Protein AF-A0A1T4V4V1-F1 (afdb_monomer_lite)

pLDDT: mean 77.32, std 23.91, range [33.47, 98.25]

Structure (mmCIF, N/CA/C/O backbone):
data_AF-A0A1T4V4V1-F1
#
_entry.id   AF-A0A1T4V4V1-F1
#
loop_
_atom_site.group_PDB
_atom_site.id
_atom_site.type_symbol
_atom_site.label_atom_id
_atom_site.label_alt_id
_atom_site.label_comp_id
_atom_site.label_asym_id
_atom_site.label_entity_id
_atom_site.label_seq_id
_atom_site.pdbx_PDB_ins_code
_atom_site.Cartn_x
_atom_site.Cartn_y
_atom_site.Cartn_z
_atom_site.occupancy
_atom_site.B_iso_or_equiv
_atom_site.auth_seq_id
_atom_site.auth_comp_id
_atom_site.auth_asym_id
_atom_site.auth_atom_id
_atom_site.pdbx_PDB_model_num
ATOM 1 N N . MET A 1 1 ? -5.248 17.635 -56.108 1.00 48.97 1 MET A N 1
ATOM 2 C CA . MET A 1 1 ? -4.135 16.770 -55.678 1.00 48.97 1 MET A CA 1
ATOM 3 C C . MET A 1 1 ? -2.873 17.617 -55.656 1.00 48.97 1 MET A C 1
ATOM 5 O O . MET A 1 1 ? -2.276 17.761 -56.708 1.00 48.97 1 MET A O 1
ATOM 9 N N . THR A 1 2 ? -2.517 18.196 -54.501 1.00 33.47 2 THR A N 1
ATOM 10 C CA . THR A 1 2 ? -1.164 18.720 -54.225 1.00 33.47 2 THR A CA 1
ATOM 11 C C . THR A 1 2 ? -0.975 18.842 -52.708 1.00 33.47 2 THR A C 1
ATOM 13 O O . THR A 1 2 ? -1.665 19.627 -52.062 1.00 33.47 2 THR A O 1
ATOM 16 N N . LEU A 1 3 ? -0.079 18.027 -52.144 1.00 43.75 3 LEU A N 1
ATOM 17 C CA . LEU A 1 3 ? 0.543 18.243 -50.835 1.00 43.75 3 LEU A CA 1
ATOM 18 C C . LEU A 1 3 ? 1.659 19.294 -50.987 1.00 43.75 3 LEU A C 1
ATOM 20 O O . LEU A 1 3 ? 2.353 19.269 -51.999 1.00 43.75 3 LEU A O 1
ATOM 24 N N . HIS A 1 4 ? 1.892 20.138 -49.976 1.00 42.94 4 HIS A N 1
ATOM 25 C CA . HIS A 1 4 ? 3.053 20.019 -49.071 1.00 42.94 4 HIS A CA 1
ATOM 26 C C . HIS A 1 4 ? 3.303 21.287 -48.224 1.00 42.94 4 HIS A C 1
ATOM 28 O O . HIS A 1 4 ? 3.388 22.397 -48.734 1.00 42.94 4 HIS A O 1
ATOM 34 N N . LEU A 1 5 ? 3.540 21.012 -46.936 1.00 39.44 5 LEU A N 1
ATOM 35 C CA . LEU A 1 5 ? 4.466 21.659 -45.994 1.00 39.44 5 LEU A CA 1
ATOM 36 C C . LEU A 1 5 ? 4.140 23.045 -45.403 1.00 39.44 5 LEU A C 1
ATOM 38 O O . LEU A 1 5 ? 4.596 24.087 -45.860 1.00 39.44 5 LEU A O 1
ATOM 42 N N . ASN A 1 6 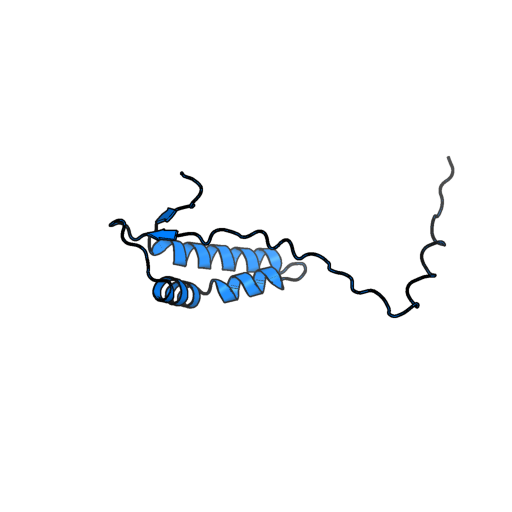? 3.501 22.978 -44.231 1.00 47.56 6 ASN A N 1
ATOM 43 C CA . ASN A 1 6 ? 3.595 23.933 -43.127 1.00 47.56 6 ASN A CA 1
ATOM 44 C C . ASN A 1 6 ? 4.843 23.613 -42.283 1.00 47.56 6 ASN A C 1
ATOM 46 O O . ASN A 1 6 ? 4.791 22.740 -41.421 1.00 47.56 6 ASN A O 1
ATOM 50 N N . VAL A 1 7 ? 5.959 24.301 -42.519 1.00 39.66 7 VAL A N 1
ATOM 51 C CA . VAL A 1 7 ? 7.123 24.299 -41.613 1.00 39.66 7 VAL A CA 1
ATOM 52 C C . VAL A 1 7 ? 7.791 25.669 -41.703 1.00 39.66 7 VAL A C 1
ATOM 54 O O . VAL A 1 7 ? 8.868 25.746 -42.262 1.00 39.66 7 VAL A O 1
ATOM 57 N N . PHE A 1 8 ? 7.168 26.776 -41.273 1.00 37.69 8 PHE A N 1
ATOM 58 C CA . PHE A 1 8 ? 7.923 28.041 -41.125 1.00 37.69 8 PHE A CA 1
ATOM 59 C C . PHE A 1 8 ? 7.241 29.160 -40.315 1.00 37.69 8 PHE A C 1
ATOM 61 O O . PHE A 1 8 ? 7.512 30.326 -40.568 1.00 37.69 8 PHE A O 1
ATOM 68 N N . VAL A 1 9 ? 6.377 28.883 -39.331 1.00 48.00 9 VAL A N 1
ATOM 69 C CA . VAL A 1 9 ? 5.896 29.957 -38.431 1.00 48.00 9 VAL A CA 1
ATOM 70 C C . VAL A 1 9 ? 5.640 29.418 -37.023 1.00 48.00 9 VAL A C 1
ATOM 72 O O . VAL A 1 9 ? 4.508 29.121 -36.681 1.00 48.00 9 VAL A O 1
ATOM 75 N N . CYS A 1 10 ? 6.688 29.251 -36.211 1.00 39.56 10 CYS A N 1
ATOM 76 C CA . CYS A 1 10 ? 6.549 29.128 -34.747 1.00 39.56 10 CYS A CA 1
ATOM 77 C C . CYS A 1 10 ? 7.894 29.321 -34.017 1.00 39.56 10 CYS A C 1
ATOM 79 O O . CYS A 1 10 ? 8.218 28.593 -33.086 1.00 39.56 10 CYS A O 1
ATOM 81 N N . LEU A 1 11 ? 8.719 30.274 -34.467 1.00 38.47 11 LEU A N 1
ATOM 82 C CA . LEU A 1 11 ? 10.062 30.487 -33.910 1.00 38.47 11 LEU A CA 1
ATOM 83 C C . LEU A 1 11 ? 10.446 31.972 -33.786 1.00 38.47 11 LEU A C 1
ATOM 85 O O . LEU A 1 11 ? 11.562 32.334 -34.114 1.00 38.47 11 LEU A O 1
ATOM 89 N N . VAL A 1 12 ? 9.552 32.845 -33.300 1.00 47.69 12 VAL A N 1
ATOM 90 C CA . VAL A 1 12 ? 9.936 34.153 -32.719 1.00 47.69 12 VAL A CA 1
ATOM 91 C C . VAL A 1 12 ? 8.839 34.613 -31.740 1.00 47.69 12 VAL A C 1
ATOM 93 O O . VAL A 1 12 ? 7.805 35.063 -32.215 1.00 47.69 12 VAL A O 1
ATOM 96 N N . ALA A 1 13 ? 9.035 34.463 -30.414 1.00 45.84 13 ALA A N 1
ATOM 97 C CA . ALA A 1 13 ? 8.466 35.307 -29.325 1.00 45.84 13 ALA A CA 1
ATOM 98 C C . ALA A 1 13 ? 8.496 34.642 -27.918 1.00 45.84 13 ALA A C 1
ATOM 100 O O . ALA A 1 13 ? 7.482 34.615 -27.229 1.00 45.84 13 ALA A O 1
ATOM 101 N N . ILE A 1 14 ? 9.635 34.110 -27.443 1.00 51.09 14 ILE A N 1
ATOM 102 C CA . ILE A 1 14 ? 9.771 33.667 -26.025 1.00 51.09 14 ILE A CA 1
ATOM 103 C C . ILE A 1 14 ? 11.051 34.229 -25.379 1.00 51.09 14 ILE A C 1
ATOM 105 O O . ILE A 1 14 ? 11.649 33.636 -24.491 1.00 51.09 14 ILE A O 1
ATOM 109 N N . ILE A 1 15 ? 11.520 35.396 -25.829 1.00 50.56 15 ILE A N 1
ATOM 110 C CA . ILE A 1 15 ? 12.664 36.077 -25.206 1.00 50.56 15 ILE A CA 1
ATOM 111 C C . ILE A 1 15 ? 12.240 37.515 -24.904 1.00 50.56 15 ILE A C 1
ATOM 113 O O . ILE A 1 15 ? 12.540 38.440 -25.647 1.00 50.56 15 ILE A O 1
ATOM 117 N N . GLY A 1 16 ? 11.456 37.669 -23.836 1.00 40.41 16 GLY A N 1
ATOM 118 C CA . GLY A 1 16 ? 10.851 38.939 -23.420 1.00 40.41 16 GLY A CA 1
ATOM 119 C C . GLY A 1 16 ? 10.343 38.915 -21.975 1.00 40.41 16 GLY A C 1
ATOM 120 O O . GLY A 1 16 ? 9.200 39.249 -21.718 1.00 40.41 16 GLY A O 1
ATOM 121 N N . TRP A 1 17 ? 11.171 38.390 -21.076 1.00 35.75 17 TRP A N 1
ATOM 122 C CA . TRP A 1 17 ? 11.375 38.759 -19.674 1.00 35.75 17 TRP A CA 1
ATOM 123 C C . TRP A 1 17 ? 10.321 39.663 -18.995 1.00 35.75 17 TRP A C 1
ATOM 125 O O . TRP A 1 17 ? 10.174 40.835 -19.320 1.00 35.75 17 TRP A O 1
ATOM 135 N N . SER A 1 18 ? 9.773 39.128 -17.901 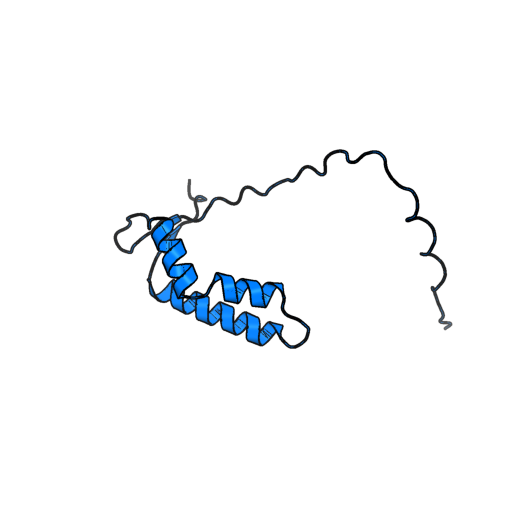1.00 49.28 18 SER A N 1
ATOM 136 C CA . SER A 1 18 ? 9.767 39.792 -16.591 1.00 49.28 18 SER A CA 1
ATOM 137 C C . SER A 1 18 ? 9.001 41.106 -16.452 1.00 49.28 18 SER A C 1
ATOM 139 O O . SER A 1 18 ? 9.592 42.160 -16.254 1.00 49.28 18 SER A O 1
ATOM 141 N N . MET A 1 19 ? 7.679 41.017 -16.378 1.00 40.91 19 MET A N 1
ATOM 142 C CA . MET A 1 19 ? 6.888 41.678 -15.337 1.00 40.91 19 MET A CA 1
ATOM 143 C C . MET A 1 19 ? 5.476 41.101 -15.391 1.00 40.91 19 MET A C 1
ATOM 145 O O . MET A 1 19 ? 4.969 40.842 -16.475 1.00 40.91 19 MET A O 1
ATOM 149 N N . HIS A 1 20 ? 4.861 40.936 -14.220 1.00 43.44 20 HIS A N 1
ATOM 150 C CA . HIS A 1 20 ? 3.478 40.490 -14.021 1.00 43.44 20 HIS A CA 1
ATOM 151 C C . HIS A 1 20 ? 3.256 38.977 -13.863 1.00 43.44 20 HIS A C 1
ATOM 153 O O . HIS A 1 20 ? 2.545 38.317 -14.613 1.00 43.44 20 HIS A O 1
ATOM 159 N N . LEU A 1 21 ? 3.849 38.444 -12.792 1.00 42.16 21 LEU A N 1
ATOM 160 C CA . LEU A 1 21 ? 3.368 37.248 -12.109 1.00 42.16 21 LEU A CA 1
ATOM 161 C C . LEU A 1 21 ? 2.134 37.642 -11.269 1.00 42.16 21 LEU A C 1
ATOM 163 O O . LEU A 1 21 ? 2.219 37.769 -10.051 1.00 42.16 21 LEU A O 1
ATOM 167 N N . GLU A 1 22 ? 1.010 37.933 -11.922 1.00 46.84 22 GLU A N 1
ATOM 168 C CA . GLU A 1 22 ? -0.282 38.021 -11.242 1.00 46.84 22 GLU A CA 1
ATOM 169 C C . GLU A 1 22 ? -0.917 36.636 -11.223 1.00 46.84 22 GLU A C 1
ATOM 171 O O . GLU A 1 22 ? -1.333 36.105 -12.248 1.00 46.84 22 GLU A O 1
ATOM 176 N N . ALA A 1 23 ? -0.905 36.060 -10.021 1.00 45.81 23 ALA A N 1
ATOM 177 C CA . ALA A 1 23 ? -1.891 35.125 -9.505 1.00 45.81 23 ALA A CA 1
ATOM 178 C C . ALA A 1 23 ? -2.495 34.165 -10.544 1.00 45.81 23 ALA A C 1
ATOM 180 O O . ALA A 1 23 ? -3.661 34.283 -10.922 1.00 45.81 23 ALA A O 1
ATOM 181 N N . ALA A 1 24 ? -1.740 33.123 -10.903 1.00 42.88 24 ALA A N 1
ATOM 182 C CA . ALA A 1 24 ? -2.394 31.839 -11.101 1.00 42.88 24 ALA A CA 1
ATOM 183 C C . ALA A 1 24 ? -3.011 31.486 -9.742 1.00 42.88 24 ALA A C 1
ATOM 185 O O . ALA A 1 24 ? -2.308 31.057 -8.828 1.00 42.88 24 ALA A O 1
ATOM 186 N N . GLY A 1 25 ? -4.293 31.812 -9.570 1.00 41.22 25 GLY A N 1
ATOM 187 C CA . GLY A 1 25 ? -5.082 31.316 -8.460 1.00 41.22 25 GLY A CA 1
ATOM 188 C C . GLY A 1 25 ? -4.977 29.803 -8.499 1.00 41.22 25 GLY A C 1
ATOM 189 O O . GLY A 1 25 ? -5.511 29.163 -9.401 1.00 41.22 25 GLY A O 1
ATOM 190 N N . GLU A 1 26 ? -4.205 29.256 -7.570 1.00 47.81 26 GLU A N 1
ATOM 191 C CA . GLU A 1 26 ? -4.182 27.840 -7.272 1.00 47.81 26 GLU A CA 1
ATOM 192 C C . GLU A 1 26 ? -5.579 27.521 -6.730 1.00 47.81 26 GLU A C 1
ATOM 194 O O . GLU A 1 26 ? -5.838 27.622 -5.531 1.00 47.81 26 GLU A O 1
ATOM 199 N N . GLU A 1 27 ? -6.527 27.212 -7.619 1.00 50.66 27 GLU A N 1
ATOM 200 C CA . GLU A 1 27 ? -7.712 26.453 -7.236 1.00 50.66 27 GLU A CA 1
ATOM 201 C C . GLU A 1 27 ? -7.206 25.069 -6.829 1.00 50.66 27 GLU A C 1
ATOM 203 O O . GLU A 1 27 ? -7.237 24.101 -7.588 1.00 50.66 27 GLU A O 1
ATOM 208 N N . THR A 1 28 ? -6.654 24.996 -5.617 1.00 51.38 28 THR A N 1
ATOM 209 C CA . THR A 1 28 ? -6.503 23.744 -4.898 1.00 51.38 28 THR A CA 1
ATOM 210 C C . THR A 1 28 ? -7.908 23.182 -4.795 1.00 51.38 28 THR A C 1
ATOM 212 O O . THR A 1 28 ? -8.728 23.640 -4.002 1.00 51.38 28 THR A O 1
ATOM 215 N N . ALA A 1 29 ? -8.235 22.229 -5.665 1.00 54.31 29 ALA A N 1
ATOM 216 C CA . ALA A 1 29 ? -9.372 21.366 -5.431 1.00 54.31 29 ALA A CA 1
ATOM 217 C C . ALA A 1 29 ? -9.160 20.800 -4.023 1.00 54.31 29 ALA A C 1
ATOM 219 O O . ALA A 1 29 ? -8.221 20.038 -3.782 1.00 54.31 29 ALA A O 1
ATOM 220 N N . GLN A 1 30 ? -9.947 21.287 -3.063 1.00 50.47 30 GLN A N 1
ATOM 221 C CA . GLN A 1 30 ? -9.866 20.867 -1.677 1.00 50.47 30 GLN A CA 1
ATOM 222 C C . GLN A 1 30 ? -10.454 19.461 -1.627 1.00 50.47 30 GLN A C 1
ATOM 224 O O . GLN A 1 30 ? -11.636 19.272 -1.362 1.00 50.47 30 GLN A O 1
ATOM 229 N N . PHE A 1 31 ? -9.637 18.470 -1.985 1.00 59.03 31 PHE A N 1
ATOM 230 C CA . PHE A 1 31 ? -10.019 17.074 -1.896 1.00 59.03 31 PHE A CA 1
ATOM 231 C C . PHE A 1 31 ? -10.230 16.755 -0.423 1.00 59.03 31 PHE A C 1
ATOM 233 O O . PHE A 1 31 ? -9.305 16.850 0.391 1.00 59.03 31 PHE A O 1
ATOM 240 N N . GLU A 1 32 ? -11.463 16.410 -0.069 1.00 68.06 32 GLU A N 1
ATOM 241 C CA . GLU A 1 32 ? -11.752 15.928 1.268 1.00 68.06 32 GLU A CA 1
ATOM 242 C C . GLU A 1 32 ? -10.924 14.666 1.517 1.00 68.06 32 GLU A C 1
ATOM 244 O O . GLU A 1 32 ? -10.900 13.729 0.713 1.00 68.06 32 GLU A O 1
ATOM 249 N N . LYS A 1 33 ? -10.176 14.663 2.624 1.00 73.25 33 LYS A N 1
ATOM 250 C CA . LYS A 1 33 ? -9.305 13.540 2.949 1.00 73.25 33 LYS A CA 1
ATOM 251 C C . LYS A 1 33 ? -10.183 12.320 3.247 1.00 73.25 33 LYS A C 1
ATOM 253 O O . LYS A 1 33 ? -11.033 12.409 4.135 1.00 73.25 33 LYS A O 1
ATOM 258 N N . PRO A 1 34 ? -9.965 11.177 2.578 1.00 81.00 34 PRO A N 1
ATOM 259 C CA . PRO A 1 34 ? -10.760 9.988 2.834 1.00 81.00 34 PRO A CA 1
ATOM 260 C C . PRO A 1 34 ? -10.605 9.532 4.286 1.00 81.00 34 PRO A C 1
ATOM 262 O O . PRO A 1 34 ? -9.498 9.517 4.835 1.00 81.00 34 PRO A O 1
ATOM 265 N N . ILE A 1 35 ? -11.717 9.124 4.897 1.00 89.31 35 ILE A N 1
ATOM 266 C CA . ILE A 1 35 ? -11.726 8.552 6.242 1.00 89.31 35 ILE A CA 1
ATOM 267 C C . ILE A 1 35 ? -11.658 7.033 6.113 1.00 89.31 35 ILE A C 1
ATOM 269 O O . ILE A 1 35 ? -12.463 6.420 5.415 1.00 89.31 35 ILE A O 1
ATOM 273 N N . TRP A 1 36 ? -10.711 6.419 6.817 1.00 93.69 36 TRP A N 1
ATOM 274 C CA . TRP A 1 36 ? -10.586 4.967 6.898 1.00 93.69 36 TRP A CA 1
ATOM 275 C C . TRP A 1 36 ? -11.106 4.474 8.242 1.00 93.69 36 TRP A C 1
ATOM 277 O O . TRP A 1 36 ? -10.755 5.027 9.286 1.00 93.69 36 TRP A O 1
ATOM 287 N N . LEU A 1 37 ? -11.927 3.428 8.219 1.00 95.94 37 LEU A N 1
ATOM 288 C CA . LEU A 1 37 ? -12.480 2.788 9.408 1.00 95.94 37 LEU A CA 1
ATOM 289 C C . LEU A 1 37 ? -11.973 1.350 9.537 1.00 95.94 37 LEU A C 1
ATOM 291 O O . LEU A 1 37 ? -11.883 0.613 8.553 1.00 95.94 37 LEU A O 1
ATOM 295 N N . TYR A 1 38 ? -11.711 0.923 10.769 1.00 95.62 38 TYR A N 1
ATOM 296 C CA . TYR A 1 38 ? -11.628 -0.492 11.111 1.00 95.62 38 TYR A CA 1
ATOM 297 C C . TYR A 1 38 ? -12.986 -1.176 10.891 1.00 95.62 38 TYR A C 1
ATOM 299 O O . TYR A 1 38 ? -14.032 -0.531 10.800 1.00 95.62 38 TYR A O 1
ATOM 307 N N . LYS A 1 39 ? -12.993 -2.515 10.876 1.00 93.12 39 LYS A N 1
ATOM 308 C CA . LYS A 1 39 ? -14.225 -3.315 10.732 1.00 93.12 39 LYS A CA 1
ATOM 309 C C . LYS A 1 39 ? -15.263 -3.057 11.830 1.00 93.12 39 LYS A C 1
ATOM 311 O O . LYS A 1 39 ? -16.446 -3.275 11.602 1.00 93.12 39 LYS A O 1
ATOM 316 N N . ASP A 1 40 ? -14.827 -2.603 13.003 1.00 93.94 40 ASP A N 1
ATOM 317 C CA . ASP A 1 40 ? -15.694 -2.241 14.131 1.00 93.94 40 ASP A CA 1
ATOM 318 C C . ASP A 1 40 ? -16.259 -0.808 14.040 1.00 93.94 40 ASP A C 1
ATOM 320 O O . ASP A 1 40 ? -16.995 -0.380 14.926 1.00 93.94 40 ASP A O 1
ATOM 324 N N . GLY A 1 41 ? -15.930 -0.068 12.974 1.00 93.06 41 GLY A N 1
ATOM 325 C CA . GLY A 1 41 ? -16.405 1.291 12.724 1.00 93.06 41 GLY A CA 1
ATOM 326 C C . GLY A 1 41 ? -15.572 2.395 13.378 1.00 93.06 41 GLY A C 1
ATOM 327 O O . GLY A 1 41 ? -15.864 3.568 13.155 1.00 93.06 41 GLY A O 1
ATOM 328 N N . ARG A 1 42 ? -14.527 2.071 14.152 1.00 95.69 42 ARG A N 1
ATOM 329 C CA . ARG A 1 42 ? -13.603 3.090 14.676 1.00 95.69 42 ARG A CA 1
ATOM 330 C C . ARG A 1 42 ? -12.724 3.645 13.561 1.00 95.69 42 ARG A C 1
ATOM 332 O O . ARG A 1 42 ? -12.281 2.898 12.693 1.00 95.69 42 ARG A O 1
ATOM 339 N N . GLN A 1 43 ? -12.425 4.940 13.615 1.00 95.44 43 GLN A N 1
ATOM 340 C CA . GLN A 1 43 ? -11.491 5.562 12.680 1.00 95.44 43 GLN A CA 1
ATOM 341 C C . GLN A 1 43 ? -10.074 5.014 12.874 1.00 95.44 43 GLN A C 1
ATOM 343 O O . GLN A 1 43 ? -9.600 4.874 14.003 1.00 95.44 43 GLN A O 1
ATOM 348 N N . VAL A 1 44 ? -9.402 4.714 11.763 1.00 95.50 44 VAL A N 1
ATOM 349 C CA . VAL A 1 44 ? -7.994 4.320 11.753 1.00 95.50 44 VAL A CA 1
ATOM 350 C C . VAL A 1 44 ? -7.141 5.569 12.001 1.00 95.50 44 VAL A C 1
ATOM 352 O O . VAL A 1 44 ? -7.294 6.553 11.271 1.00 95.50 44 VAL A O 1
ATOM 355 N N . PRO A 1 45 ? -6.247 5.572 13.008 1.00 95.44 45 PRO A N 1
ATOM 356 C CA . PRO A 1 45 ? -5.344 6.690 13.241 1.00 95.44 45 PRO A CA 1
ATOM 357 C C . PRO A 1 45 ? -4.460 6.959 12.024 1.00 95.44 45 PRO A C 1
ATOM 359 O O . PRO A 1 45 ? -3.976 6.030 11.377 1.00 95.44 45 PRO A O 1
ATOM 362 N N . GLN A 1 46 ? -4.193 8.235 11.751 1.00 92.81 46 GLN A N 1
ATOM 363 C CA . GLN A 1 46 ? -3.383 8.642 10.602 1.00 92.81 46 GLN A CA 1
ATOM 364 C C . GLN A 1 46 ? -1.986 7.999 10.606 1.00 92.81 46 GLN A C 1
ATOM 366 O O . GLN A 1 46 ? -1.562 7.469 9.587 1.00 92.81 46 GLN A O 1
ATOM 371 N N . GLU A 1 47 ? -1.318 7.963 11.760 1.00 95.50 47 GLU A N 1
ATOM 372 C CA . GLU A 1 47 ? -0.001 7.327 11.925 1.00 95.50 47 GLU A CA 1
ATOM 373 C C . GLU A 1 47 ? -0.028 5.828 11.571 1.00 95.50 47 GLU A C 1
ATOM 375 O O . GLU A 1 47 ? 0.924 5.281 11.014 1.00 95.50 47 GLU A O 1
ATOM 380 N N . THR A 1 48 ? -1.148 5.150 11.848 1.00 96.12 48 THR A N 1
ATOM 381 C CA . THR A 1 48 ? -1.332 3.743 11.471 1.00 96.12 48 THR A CA 1
ATOM 382 C C . THR A 1 48 ? -1.451 3.591 9.957 1.00 96.12 48 THR A C 1
ATOM 384 O O . THR A 1 48 ? -0.825 2.698 9.389 1.00 96.12 48 THR A O 1
ATOM 387 N N . LEU A 1 49 ? -2.212 4.470 9.294 1.00 94.69 49 LEU A N 1
ATOM 388 C CA . LEU A 1 49 ? -2.325 4.480 7.832 1.00 94.69 49 LEU A CA 1
ATOM 389 C C . LEU A 1 49 ? -0.971 4.750 7.168 1.00 94.69 49 LEU A C 1
ATOM 391 O O . LEU A 1 49 ? -0.620 4.066 6.212 1.00 94.69 49 LEU A O 1
ATOM 395 N N . GLU A 1 50 ? -0.198 5.698 7.697 1.00 94.62 50 GLU A N 1
ATOM 396 C CA . GLU A 1 50 ? 1.145 6.031 7.208 1.00 94.62 50 GLU A CA 1
ATOM 397 C C . GLU A 1 50 ? 2.107 4.855 7.366 1.00 94.62 50 GLU A C 1
ATOM 399 O O . GLU A 1 50 ? 2.746 4.446 6.399 1.00 94.62 50 GLU A O 1
ATOM 404 N N . THR A 1 51 ? 2.140 4.239 8.549 1.00 97.12 51 THR A N 1
ATOM 405 C CA . THR A 1 51 ? 2.986 3.067 8.814 1.00 97.12 51 THR A CA 1
ATOM 406 C C . THR A 1 51 ? 2.670 1.918 7.858 1.00 97.12 51 THR A C 1
ATOM 408 O O . THR A 1 51 ? 3.574 1.293 7.308 1.00 97.12 51 THR A O 1
ATOM 411 N N . ILE A 1 52 ? 1.386 1.633 7.631 1.00 96.62 52 ILE A N 1
ATOM 412 C CA . ILE A 1 52 ? 0.965 0.565 6.717 1.00 96.62 52 ILE A CA 1
ATOM 413 C C . ILE A 1 52 ? 1.289 0.925 5.264 1.00 96.62 52 ILE A C 1
ATOM 415 O O . ILE A 1 52 ? 1.779 0.073 4.530 1.00 96.62 52 ILE A O 1
ATOM 419 N N . SER A 1 53 ? 1.067 2.178 4.860 1.00 95.94 53 SER A N 1
ATOM 420 C CA . SER A 1 53 ? 1.413 2.679 3.525 1.00 95.94 53 SER A CA 1
ATOM 421 C C . SER A 1 53 ? 2.905 2.496 3.220 1.00 95.94 53 SER A C 1
ATOM 423 O O . SER A 1 53 ? 3.255 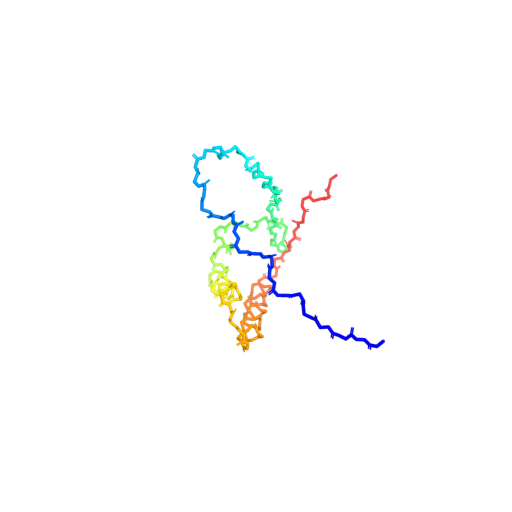1.972 2.161 1.00 95.94 53 SER A O 1
ATOM 425 N N . ILE A 1 54 ? 3.772 2.840 4.181 1.00 96.94 54 ILE A N 1
ATOM 426 C CA . ILE A 1 54 ? 5.226 2.635 4.100 1.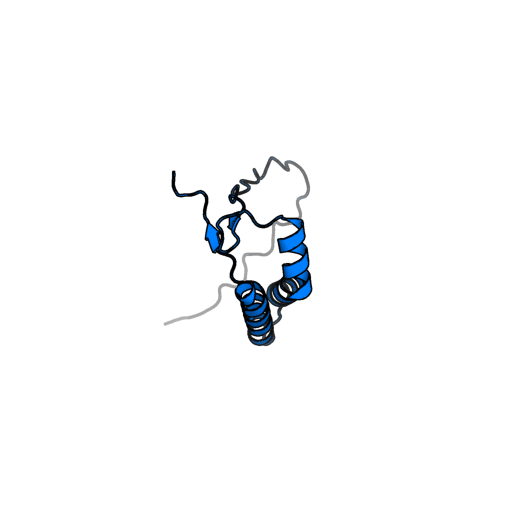00 96.94 54 ILE A CA 1
ATOM 427 C C . ILE A 1 54 ? 5.552 1.141 4.021 1.00 96.94 54 ILE A C 1
ATOM 429 O O . ILE A 1 54 ? 6.281 0.718 3.129 1.00 96.94 54 ILE A O 1
ATOM 433 N N . ASN A 1 55 ? 4.979 0.322 4.907 1.00 97.81 55 ASN A N 1
ATOM 434 C CA . ASN A 1 55 ? 5.248 -1.119 4.939 1.00 97.81 55 ASN A CA 1
ATOM 435 C C . ASN A 1 55 ? 4.807 -1.842 3.657 1.00 97.81 55 ASN A C 1
ATOM 437 O O . ASN A 1 55 ? 5.473 -2.781 3.228 1.00 97.81 55 ASN A O 1
ATOM 441 N N . CYS A 1 56 ? 3.705 -1.409 3.041 1.00 98.00 56 CYS A N 1
ATOM 442 C CA . CYS A 1 56 ? 3.238 -1.931 1.758 1.00 98.00 56 CYS A CA 1
ATOM 443 C C . CYS A 1 56 ? 3.954 -1.307 0.549 1.00 98.00 56 CYS A C 1
ATOM 445 O O . CYS A 1 56 ? 3.707 -1.734 -0.576 1.00 98.00 56 CYS A O 1
ATOM 447 N N . GLY A 1 57 ? 4.829 -0.316 0.750 1.00 97.69 57 GLY A N 1
ATOM 448 C CA . GLY A 1 57 ? 5.591 0.325 -0.323 1.00 97.69 57 GLY A CA 1
ATOM 449 C C . GLY A 1 57 ? 4.740 1.156 -1.287 1.00 97.69 57 GLY A C 1
ATOM 450 O O . GLY A 1 57 ? 5.110 1.295 -2.452 1.00 97.69 57 GLY A O 1
ATOM 451 N N . ILE A 1 58 ? 3.603 1.699 -0.832 1.00 96.88 58 ILE A N 1
ATOM 452 C CA . ILE A 1 58 ? 2.686 2.483 -1.678 1.00 96.88 58 ILE A CA 1
ATOM 453 C C . ILE A 1 58 ? 3.397 3.710 -2.253 1.00 96.88 58 ILE A C 1
ATOM 455 O O . ILE A 1 58 ? 3.346 3.935 -3.459 1.00 96.88 58 ILE A O 1
ATOM 459 N N . GLU A 1 59 ? 4.085 4.482 -1.408 1.00 94.75 59 GLU A N 1
ATOM 460 C CA . GLU A 1 59 ? 4.776 5.708 -1.827 1.00 94.75 59 GLU A CA 1
ATOM 461 C C . GLU A 1 59 ? 5.876 5.413 -2.856 1.00 94.75 59 GLU A C 1
ATOM 463 O O . GLU A 1 59 ? 5.947 6.062 -3.900 1.00 94.75 59 GLU A O 1
ATOM 468 N N . ASP A 1 60 ? 6.672 4.368 -2.625 1.00 96.25 60 ASP A N 1
ATOM 469 C CA . ASP A 1 60 ? 7.705 3.928 -3.564 1.00 96.25 60 ASP A CA 1
ATOM 470 C C . ASP A 1 60 ? 7.112 3.483 -4.906 1.00 96.25 60 ASP A C 1
ATOM 472 O O . ASP A 1 60 ? 7.644 3.822 -5.966 1.00 96.25 60 ASP A O 1
ATOM 476 N N . ALA A 1 61 ? 6.004 2.739 -4.889 1.00 96.94 61 ALA A N 1
ATOM 477 C CA . ALA A 1 61 ? 5.337 2.297 -6.107 1.00 96.94 61 ALA A CA 1
ATOM 478 C C . ALA A 1 61 ? 4.708 3.469 -6.877 1.00 96.94 61 ALA A C 1
ATOM 480 O O . ALA A 1 61 ? 4.860 3.556 -8.096 1.00 96.94 61 ALA A O 1
ATOM 481 N N . MET A 1 62 ? 4.081 4.421 -6.178 1.00 96.50 62 MET A N 1
ATOM 482 C CA . MET A 1 62 ? 3.573 5.657 -6.779 1.00 96.50 62 MET A CA 1
ATOM 483 C C . MET A 1 62 ? 4.699 6.478 -7.409 1.00 96.50 62 MET A C 1
ATOM 485 O O . MET A 1 62 ? 4.557 6.944 -8.539 1.00 96.50 62 MET A O 1
ATOM 489 N N . ASN A 1 63 ? 5.841 6.598 -6.726 1.00 96.94 63 ASN A N 1
ATOM 490 C CA . ASN A 1 63 ? 7.019 7.279 -7.257 1.00 96.94 63 ASN A CA 1
ATOM 491 C C . ASN A 1 63 ? 7.537 6.610 -8.536 1.00 96.94 63 ASN A C 1
ATOM 493 O O . ASN A 1 63 ? 7.921 7.307 -9.475 1.00 96.94 63 ASN A O 1
ATOM 497 N N . ARG A 1 64 ? 7.514 5.274 -8.619 1.00 96.19 64 ARG A N 1
ATOM 498 C CA . ARG A 1 64 ? 7.881 4.551 -9.850 1.00 96.19 64 ARG A CA 1
ATOM 499 C C . ARG A 1 64 ? 6.916 4.839 -10.989 1.00 96.19 64 ARG A C 1
ATOM 501 O O . ARG A 1 64 ? 7.378 5.090 -12.092 1.00 96.19 64 ARG A O 1
ATOM 508 N N . VAL A 1 65 ? 5.607 4.845 -10.730 1.00 96.88 65 VAL A N 1
ATOM 509 C CA . VAL A 1 65 ? 4.595 5.172 -11.749 1.00 96.88 65 VAL A CA 1
ATOM 510 C C . VAL A 1 65 ? 4.764 6.608 -12.242 1.00 96.88 65 VAL A C 1
ATOM 512 O O . VAL A 1 65 ? 4.791 6.841 -13.447 1.00 96.88 65 VAL A O 1
ATOM 515 N N . ALA A 1 66 ? 4.938 7.565 -11.328 1.00 96.81 66 ALA A N 1
ATOM 516 C CA . ALA A 1 66 ? 5.093 8.979 -11.662 1.00 96.81 66 ALA A CA 1
ATOM 517 C C . ALA A 1 66 ? 6.353 9.273 -12.496 1.00 96.81 66 ALA A C 1
ATOM 519 O O . ALA A 1 66 ? 6.367 10.226 -13.270 1.00 96.81 66 ALA A O 1
ATOM 520 N N . ASN A 1 67 ? 7.402 8.458 -12.343 1.00 97.06 67 ASN A N 1
ATOM 521 C CA . ASN A 1 67 ? 8.683 8.622 -13.035 1.00 97.06 67 ASN A CA 1
ATOM 522 C C . ASN A 1 67 ? 8.934 7.563 -14.122 1.00 97.06 67 ASN A C 1
ATOM 524 O O . ASN A 1 67 ? 10.051 7.48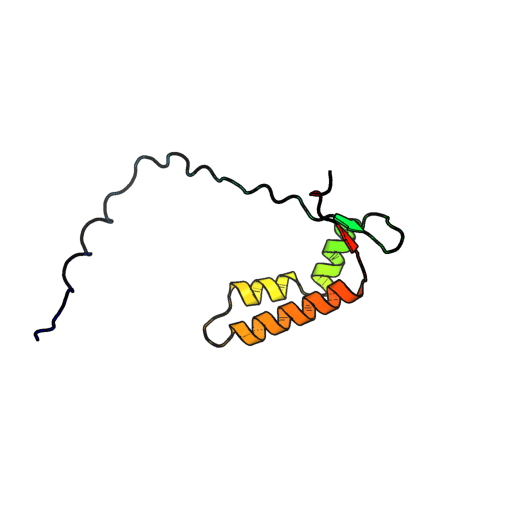2 -14.640 1.00 97.06 67 ASN A O 1
ATOM 528 N N . ALA A 1 68 ? 7.935 6.741 -14.451 1.00 97.06 68 ALA A N 1
ATOM 529 C CA . ALA A 1 68 ? 8.088 5.665 -15.418 1.00 97.06 68 ALA A CA 1
ATOM 530 C C . ALA A 1 68 ? 8.400 6.222 -16.812 1.00 97.06 68 ALA A C 1
ATOM 532 O O . ALA A 1 68 ? 7.762 7.168 -17.280 1.00 97.06 68 ALA A O 1
ATOM 533 N N . LYS A 1 69 ? 9.373 5.611 -17.489 1.00 95.31 69 LYS A N 1
ATOM 534 C CA . LYS A 1 69 ? 9.698 5.910 -18.889 1.00 95.31 69 LYS A CA 1
ATOM 535 C C . LYS A 1 69 ? 8.973 4.955 -19.834 1.00 95.31 69 LYS A C 1
ATOM 537 O O . LYS A 1 69 ? 8.325 3.995 -19.408 1.00 95.31 69 LYS A O 1
ATOM 542 N N . ASP A 1 70 ? 9.114 5.202 -21.133 1.00 91.31 70 ASP A N 1
ATOM 543 C CA . ASP A 1 70 ? 8.579 4.325 -22.173 1.00 91.31 70 ASP A CA 1
ATOM 544 C C . ASP A 1 70 ? 9.050 2.876 -21.962 1.00 91.31 70 ASP A C 1
ATOM 546 O O . ASP A 1 70 ? 10.246 2.596 -21.895 1.00 91.31 70 ASP A O 1
ATOM 550 N N . GLY A 1 71 ? 8.093 1.954 -21.845 1.00 94.69 71 GLY A N 1
ATOM 551 C CA . GLY A 1 71 ? 8.348 0.534 -21.578 1.00 94.69 71 GLY A CA 1
ATOM 552 C C . GLY A 1 71 ? 8.491 0.151 -20.098 1.00 94.69 71 GLY A C 1
ATOM 553 O O . GLY A 1 71 ? 8.542 -1.036 -19.799 1.00 94.69 71 GLY A O 1
ATOM 554 N N . GLU A 1 72 ? 8.507 1.111 -19.168 1.00 95.38 72 GLU A N 1
ATOM 555 C CA . GLU A 1 72 ? 8.603 0.852 -17.719 1.00 95.38 72 GLU A CA 1
ATOM 556 C C . GLU A 1 72 ? 7.256 1.015 -16.993 1.00 95.38 72 GLU A C 1
ATOM 558 O O . GLU A 1 72 ? 7.089 0.513 -15.881 1.00 95.38 72 GLU A O 1
ATOM 563 N N . PHE A 1 73 ? 6.285 1.698 -17.616 1.00 96.25 73 PHE A N 1
ATOM 564 C CA . PHE A 1 73 ? 4.998 2.025 -16.990 1.00 96.25 73 PHE A CA 1
ATOM 565 C C . PHE A 1 73 ? 4.212 0.792 -16.542 1.00 96.25 73 PHE A C 1
ATOM 567 O O . PHE A 1 73 ? 3.696 0.788 -15.431 1.00 96.25 73 PHE A O 1
ATOM 574 N N . GLU A 1 74 ? 4.132 -0.251 -17.372 1.00 97.25 74 GLU A N 1
ATOM 575 C CA . GLU A 1 74 ? 3.357 -1.458 -17.054 1.00 97.25 74 GLU A CA 1
ATOM 576 C C . GLU A 1 74 ? 3.885 -2.133 -15.783 1.00 97.25 74 GLU A C 1
ATOM 578 O O . GLU A 1 74 ? 3.137 -2.316 -14.828 1.00 97.25 74 GLU A O 1
ATOM 583 N N . ALA A 1 75 ? 5.198 -2.365 -15.705 1.00 97.69 75 ALA A N 1
ATOM 584 C CA . ALA A 1 75 ? 5.830 -2.933 -14.515 1.00 97.69 75 ALA A CA 1
ATOM 585 C C . ALA A 1 75 ? 5.709 -2.017 -13.280 1.00 97.69 75 ALA A C 1
ATOM 587 O O . ALA A 1 75 ? 5.525 -2.495 -12.159 1.00 97.69 75 ALA A O 1
ATOM 588 N N . ALA A 1 76 ? 5.805 -0.694 -13.458 1.00 97.44 76 ALA A N 1
ATOM 589 C CA . ALA A 1 76 ? 5.605 0.260 -12.367 1.00 97.44 76 ALA A CA 1
ATOM 590 C C . ALA A 1 76 ? 4.157 0.239 -11.850 1.00 97.44 76 ALA A C 1
ATOM 592 O O . ALA A 1 76 ? 3.928 0.283 -10.640 1.00 97.44 76 ALA A O 1
ATOM 593 N N . PHE A 1 77 ? 3.185 0.135 -12.755 1.00 97.06 77 PHE A N 1
ATOM 594 C CA . PHE A 1 77 ? 1.771 0.061 -12.418 1.00 97.06 77 PHE A CA 1
ATOM 595 C C . PHE A 1 77 ? 1.423 -1.266 -11.735 1.00 97.06 77 PHE A C 1
ATOM 597 O O . PHE A 1 77 ? 0.733 -1.256 -10.719 1.00 97.06 77 PHE A O 1
ATOM 604 N N . GLU A 1 78 ? 1.969 -2.392 -12.201 1.00 98.06 78 GLU A N 1
ATOM 605 C CA . GLU A 1 78 ? 1.842 -3.689 -11.522 1.00 98.06 78 GLU A CA 1
ATOM 606 C C . GLU A 1 78 ? 2.388 -3.645 -10.088 1.00 98.06 78 GLU A C 1
ATOM 608 O O . GLU A 1 78 ? 1.753 -4.157 -9.164 1.00 98.06 78 GLU A O 1
ATOM 613 N N . ALA A 1 79 ? 3.524 -2.974 -9.866 1.00 97.31 79 ALA A N 1
ATOM 614 C CA . ALA A 1 79 ? 4.063 -2.786 -8.521 1.00 97.31 79 ALA A CA 1
ATOM 615 C C . ALA A 1 79 ? 3.112 -1.975 -7.621 1.00 97.31 79 ALA A C 1
ATOM 617 O O . ALA A 1 79 ? 2.969 -2.287 -6.438 1.00 97.31 79 ALA A O 1
ATOM 618 N N . LEU A 1 80 ? 2.434 -0.962 -8.171 1.00 98.00 80 LEU A N 1
ATOM 619 C CA . LEU A 1 80 ? 1.435 -0.184 -7.437 1.00 98.00 80 LEU A CA 1
ATOM 620 C C . LEU A 1 80 ? 0.181 -1.006 -7.119 1.00 98.00 80 LEU A C 1
ATOM 622 O O . LEU A 1 80 ? -0.344 -0.896 -6.011 1.00 98.00 80 LEU A O 1
ATOM 626 N N . LEU A 1 81 ? -0.275 -1.854 -8.043 1.00 98.00 81 LEU A N 1
ATOM 627 C CA . LEU A 1 81 ? -1.385 -2.775 -7.788 1.00 98.00 81 LEU A CA 1
ATOM 628 C C . LEU A 1 81 ? -1.047 -3.737 -6.645 1.00 98.00 81 LEU A C 1
ATOM 630 O O . LEU A 1 81 ? -1.827 -3.850 -5.703 1.00 98.00 81 LEU A O 1
ATOM 634 N N . ALA A 1 82 ? 0.141 -4.343 -6.660 1.00 98.25 82 ALA A N 1
ATOM 635 C CA . ALA A 1 82 ? 0.588 -5.232 -5.588 1.00 98.25 82 ALA A CA 1
ATOM 636 C C . ALA A 1 82 ? 0.684 -4.512 -4.227 1.00 98.25 82 ALA A C 1
ATOM 638 O O . ALA A 1 82 ? 0.254 -5.042 -3.199 1.00 98.25 82 ALA A O 1
ATOM 639 N N . ALA A 1 83 ? 1.199 -3.278 -4.207 1.00 97.38 83 ALA A N 1
ATOM 640 C CA . ALA A 1 83 ? 1.231 -2.457 -2.998 1.00 97.38 83 ALA A CA 1
ATOM 641 C C . ALA A 1 83 ? -0.191 -2.135 -2.496 1.00 97.38 83 ALA A C 1
ATOM 643 O O . ALA A 1 83 ? -0.470 -2.222 -1.297 1.00 97.38 83 ALA A O 1
ATOM 644 N N . SER A 1 84 ? -1.118 -1.823 -3.409 1.00 96.12 84 SER A N 1
ATOM 645 C CA . SER A 1 84 ? -2.528 -1.583 -3.088 1.00 96.12 84 SER A CA 1
ATOM 646 C C . SER A 1 84 ? -3.211 -2.831 -2.526 1.00 96.12 84 SER A C 1
ATOM 648 O O . SER A 1 84 ? -3.933 -2.737 -1.536 1.00 96.12 84 SER A O 1
ATOM 650 N N . GLU A 1 85 ? -2.948 -4.012 -3.086 1.00 97.81 85 GLU A N 1
ATOM 651 C CA . GLU A 1 85 ? -3.443 -5.286 -2.557 1.00 97.81 85 GLU A CA 1
ATOM 652 C C . GLU A 1 85 ? -2.939 -5.548 -1.133 1.00 97.81 85 GLU A C 1
ATOM 654 O O . GLU A 1 85 ? -3.733 -5.922 -0.266 1.00 97.81 85 GLU A O 1
ATOM 659 N N . CYS A 1 86 ? -1.657 -5.275 -0.859 1.00 98.12 86 CYS A N 1
ATOM 660 C CA . CYS A 1 86 ? -1.102 -5.325 0.495 1.00 98.12 86 CYS A CA 1
ATOM 661 C C . CYS A 1 86 ? -1.870 -4.403 1.451 1.00 98.12 86 CYS A C 1
ATOM 663 O O . CYS A 1 86 ? -2.298 -4.843 2.519 1.00 98.12 86 CYS A O 1
ATOM 665 N N . PHE A 1 87 ? -2.102 -3.146 1.062 1.00 96.56 87 PHE A N 1
ATOM 666 C CA . PHE A 1 87 ? -2.836 -2.187 1.890 1.00 96.56 87 PHE A CA 1
ATOM 667 C C . PHE A 1 87 ? -4.286 -2.641 2.129 1.00 96.56 87 PHE A C 1
ATOM 669 O O . PHE A 1 87 ? -4.780 -2.630 3.258 1.00 96.56 87 PHE A O 1
ATOM 676 N N . ASN A 1 88 ? -4.956 -3.121 1.081 1.00 94.19 88 ASN A N 1
ATOM 677 C CA . ASN A 1 88 ? -6.336 -3.599 1.142 1.00 94.19 88 ASN A CA 1
ATOM 678 C C . ASN A 1 88 ? -6.491 -4.863 2.003 1.00 94.19 88 ASN A C 1
ATOM 680 O O . ASN A 1 88 ? -7.552 -5.068 2.598 1.00 94.19 88 ASN A O 1
ATOM 684 N N . ALA A 1 89 ? -5.442 -5.681 2.148 1.00 96.94 89 ALA A N 1
ATOM 685 C CA . ALA A 1 89 ? -5.459 -6.870 3.001 1.00 96.94 89 ALA A CA 1
ATOM 686 C C . ALA A 1 89 ? -5.693 -6.552 4.492 1.00 96.94 89 ALA A C 1
ATOM 688 O O . ALA A 1 89 ? -6.205 -7.399 5.229 1.00 96.94 89 ALA A O 1
ATOM 689 N N . TYR A 1 90 ? -5.407 -5.321 4.939 1.00 94.31 90 TYR A N 1
ATOM 690 C CA . TYR A 1 90 ? -5.731 -4.861 6.296 1.00 94.31 90 TYR A CA 1
ATOM 691 C C . TYR A 1 90 ? -7.245 -4.689 6.523 1.00 94.31 90 TYR A C 1
ATOM 693 O O . TYR A 1 90 ? -7.705 -4.655 7.667 1.00 94.31 90 TYR A O 1
ATOM 701 N N . GLY A 1 91 ? -8.044 -4.650 5.450 1.00 94.12 91 GLY A N 1
ATOM 702 C CA . GLY A 1 91 ? -9.503 -4.724 5.511 1.00 94.12 91 GLY A CA 1
ATOM 703 C C . GLY A 1 91 ? -10.175 -3.480 6.090 1.00 94.12 91 GLY A C 1
ATOM 704 O O . GLY A 1 91 ? -11.215 -3.606 6.745 1.00 94.12 91 GLY A O 1
ATOM 705 N N . PHE A 1 92 ? -9.578 -2.305 5.886 1.00 94.00 92 PHE A N 1
ATOM 706 C CA . PHE A 1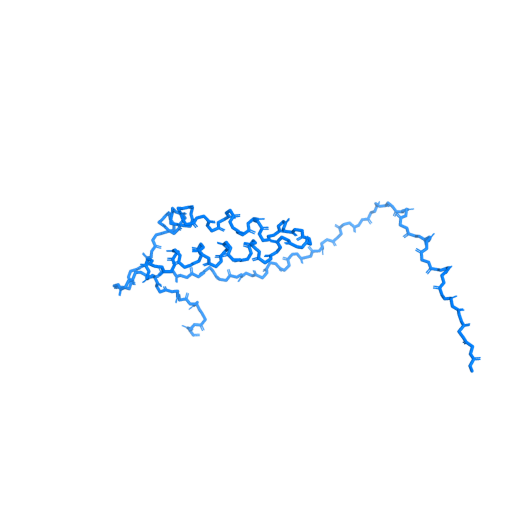 92 ? -10.185 -1.025 6.238 1.00 94.00 92 PHE A CA 1
ATOM 707 C C . PHE A 1 92 ? -11.325 -0.672 5.282 1.00 94.00 92 PHE A C 1
ATOM 709 O O . PHE A 1 92 ? -11.289 -0.997 4.096 1.00 94.00 92 PHE A O 1
ATOM 716 N N . LYS A 1 93 ? -12.334 0.033 5.793 1.00 93.06 93 LYS A N 1
ATOM 717 C CA . LYS A 1 93 ? -13.409 0.607 4.985 1.00 93.06 93 LYS A CA 1
ATOM 718 C C . LYS A 1 93 ? -13.097 2.075 4.713 1.00 93.06 93 LYS A C 1
ATOM 720 O O . LYS A 1 93 ? -12.993 2.852 5.659 1.00 93.06 93 LYS A O 1
ATOM 725 N N . GLN A 1 94 ? -12.980 2.449 3.444 1.00 89.44 94 GLN A N 1
ATOM 726 C CA . GLN A 1 94 ? -12.933 3.851 3.037 1.00 89.44 94 GLN A CA 1
ATOM 727 C C . GLN A 1 94 ? -14.347 4.441 3.076 1.00 89.44 94 GLN A C 1
ATOM 729 O O . GLN A 1 94 ? -15.309 3.789 2.665 1.00 89.44 94 GLN A O 1
ATOM 734 N N . VAL A 1 95 ? -14.476 5.664 3.573 1.00 86.44 95 VAL A N 1
ATOM 735 C CA . VAL A 1 95 ? -15.730 6.421 3.591 1.00 86.44 95 VAL A CA 1
ATOM 736 C C . VAL A 1 95 ? -15.448 7.776 2.952 1.00 86.44 95 VAL A C 1
ATOM 738 O O . VAL A 1 95 ? -14.507 8.461 3.367 1.00 86.44 95 VAL A O 1
ATOM 741 N N . SER A 1 96 ? -16.217 8.136 1.922 1.00 73.94 96 SER A N 1
ATOM 742 C CA . SER A 1 96 ? -16.224 9.495 1.384 1.00 73.94 96 SER A CA 1
ATOM 743 C C . SER A 1 96 ? -17.137 10.366 2.246 1.00 73.94 96 SER A C 1
ATOM 745 O O . SER A 1 96 ? -18.143 9.910 2.786 1.00 73.94 96 SER A O 1
ATOM 747 N N . THR A 1 97 ? -16.769 11.628 2.409 1.00 62.03 97 THR A N 1
ATOM 748 C CA . THR A 1 97 ? -17.526 12.638 3.164 1.00 62.03 97 THR A CA 1
ATOM 749 C C . THR A 1 97 ? -18.723 13.201 2.382 1.00 62.03 97 THR A C 1
ATOM 751 O O . THR A 1 97 ? -19.451 14.037 2.906 1.00 62.03 97 THR A O 1
ATOM 754 N N . GLU A 1 98 ? -18.995 12.674 1.182 1.00 56.81 98 GLU A N 1
ATOM 755 C CA . GLU A 1 98 ? -20.075 13.105 0.281 1.00 56.81 98 GLU A CA 1
ATOM 756 C C . GLU A 1 98 ? -21.490 12.646 0.693 1.00 56.81 98 GLU A C 1
ATOM 758 O O . GLU A 1 98 ? -22.468 13.069 0.083 1.00 56.81 98 GLU A O 1
ATOM 763 N N . GLU A 1 99 ? -21.650 11.815 1.728 1.00 47.22 99 GLU A N 1
ATOM 764 C CA . GLU A 1 99 ? -22.977 11.466 2.258 1.00 47.22 99 GLU A CA 1
ATOM 765 C C . GLU A 1 99 ? -23.378 12.403 3.407 1.00 47.22 99 GLU A C 1
ATOM 767 O O . GLU A 1 99 ? -23.332 12.030 4.586 1.00 47.22 99 GLU A O 1
ATOM 772 N N . LYS A 1 100 ? -23.804 13.627 3.075 1.00 39.34 100 LYS A N 1
ATOM 773 C CA . LYS A 1 100 ? -24.648 14.414 3.982 1.00 39.34 100 LYS A CA 1
ATOM 774 C C . LYS A 1 100 ? -25.688 15.267 3.271 1.00 39.34 100 LYS A C 1
ATOM 776 O O . LYS A 1 100 ? -25.324 15.986 2.320 1.00 39.34 100 LYS A O 1
#

Secondary structure (DSSP, 8-state):
-------SSS-S------------------PPPPEEE-TTSPBPPHHHHHHHHHHTTHHHHHHHHHT--TTTHHHHHHHHHHHHHHHHHT-PEEE-TT--

Radius of gyration: 23.25 Å; chains: 1; bounding box: 37×48×70 Å

Organism: NCBI:txid1121868

Foldseek 3Di:
DDDDDDDDPDPDDDPDDDDDPPDPPPPPVPADDKWKADPVGHTDDPVNLVVQLVVLCLVVLVVCCVPPDVPSNVVSVVSNVSSVVSSCVSVIDIDGPPPD

Sequence (100 aa):
MTLHLNVFVCLVAIIGWSMHLEAAGEETAQFEKPIWLYKDGRQVPQETLETISINCGIEDAMNRVANAKDGEFEAAFEALLAASECFNAYGFKQVSTEEK